Protein AF-A0A965GLZ1-F1 (afdb_monomer_lite)

Sequence (121 aa):
MAEALVGALSKQRQALAASDWTALSEAVPQLQEAVYSISGFPGGIEGLREELSSLSAGERNQLEQWFAAAAVDRKTASELIKINLQRFNALKSFHAVSASDDTYGLDSLAPRPGLKVSTHV

Foldseek 3Di:
DLVLLLVLLQQCLVCLVVVPVPSNVVSVVSNVVVVVCLCPPVVGPVNVVVVLVPDDPVVVVVSVVSVVSSVVSNVSSVVSVVVVVVVVVVVVVVVVVVVVVVPPPDDPDDDDPDDDDDDDD

Radius of gyration: 29.61 Å; chains: 1; bounding box: 92×21×69 Å

pLDDT: mean 74.18, std 13.05, range [41.12, 89.75]

Structure (mmCIF, N/CA/C/O backbone):
data_AF-A0A965GLZ1-F1
#
_entry.id   AF-A0A965GLZ1-F1
#
loop_
_atom_site.group_PDB
_atom_site.id
_atom_site.type_symbol
_atom_site.label_atom_id
_atom_site.label_alt_id
_atom_site.label_comp_id
_atom_site.label_asym_id
_atom_site.label_entity_id
_atom_site.label_seq_id
_atom_site.pdbx_PDB_ins_code
_atom_site.Cartn_x
_atom_site.Cartn_y
_atom_site.Cartn_z
_atom_site.occupancy
_atom_site.B_iso_or_equiv
_atom_site.auth_seq_id
_atom_site.auth_comp_id
_atom_site.auth_asym_id
_atom_site.auth_atom_id
_atom_site.pdbx_PDB_model_num
ATOM 1 N N . MET A 1 1 ? -11.201 7.592 6.952 1.00 68.44 1 MET A N 1
ATOM 2 C CA . MET A 1 1 ? -9.725 7.460 6.836 1.00 68.44 1 MET A CA 1
ATOM 3 C C . MET A 1 1 ? -9.293 6.091 6.318 1.00 68.44 1 MET A C 1
ATOM 5 O O . MET A 1 1 ? -8.645 6.047 5.281 1.00 68.44 1 MET A O 1
ATOM 9 N N . ALA A 1 2 ? -9.656 4.981 6.978 1.00 73.50 2 ALA A N 1
ATOM 10 C CA . ALA A 1 2 ? -9.257 3.632 6.547 1.00 73.50 2 ALA A CA 1
ATOM 11 C C . ALA A 1 2 ? -9.697 3.297 5.107 1.00 73.50 2 ALA A C 1
ATOM 13 O O . ALA A 1 2 ? -8.898 2.806 4.316 1.00 73.50 2 ALA A O 1
ATOM 14 N N . GLU A 1 3 ? -10.926 3.657 4.738 1.00 80.19 3 GLU A N 1
ATOM 15 C CA . GLU A 1 3 ? -11.454 3.477 3.380 1.00 80.19 3 GLU A CA 1
ATOM 16 C C . GLU A 1 3 ? -10.622 4.200 2.304 1.00 80.19 3 GLU A C 1
ATOM 18 O O . GLU A 1 3 ? -10.301 3.616 1.271 1.00 80.19 3 GLU A O 1
ATOM 23 N N . ALA A 1 4 ? -10.200 5.443 2.565 1.00 78.06 4 ALA A N 1
ATOM 24 C CA . ALA A 1 4 ? -9.385 6.222 1.632 1.00 78.06 4 ALA A CA 1
ATOM 25 C C . ALA A 1 4 ? -8.009 5.576 1.393 1.00 78.06 4 ALA A C 1
ATOM 27 O O . ALA A 1 4 ? -7.542 5.517 0.256 1.00 78.06 4 ALA A O 1
ATOM 28 N N . LEU A 1 5 ? -7.390 5.027 2.447 1.00 78.56 5 LEU A N 1
ATOM 29 C CA . LEU A 1 5 ? -6.127 4.295 2.339 1.00 78.56 5 LEU A CA 1
ATOM 30 C C . LEU A 1 5 ? -6.283 3.017 1.502 1.00 78.56 5 LEU A C 1
ATOM 32 O O . LEU A 1 5 ? -5.465 2.762 0.619 1.00 78.56 5 LEU A O 1
ATOM 36 N N . VAL A 1 6 ? -7.332 2.228 1.759 1.00 83.25 6 VAL A N 1
ATOM 37 C CA . VAL A 1 6 ? -7.632 1.010 0.984 1.00 83.25 6 VAL A CA 1
ATOM 38 C C . VAL A 1 6 ? -7.856 1.350 -0.484 1.00 83.25 6 VAL A C 1
ATOM 40 O O . VAL A 1 6 ? -7.260 0.726 -1.360 1.00 83.25 6 VAL A O 1
ATOM 43 N N . GLY A 1 7 ? -8.667 2.373 -0.763 1.00 80.75 7 GLY A N 1
ATOM 44 C CA . GLY A 1 7 ? -8.937 2.822 -2.125 1.00 80.75 7 GLY A CA 1
ATOM 45 C C . GLY A 1 7 ? -7.665 3.246 -2.860 1.00 80.75 7 GLY A C 1
ATOM 46 O O . GLY A 1 7 ? -7.445 2.834 -4.000 1.00 80.75 7 GLY A O 1
ATOM 47 N N . ALA A 1 8 ? -6.794 4.015 -2.204 1.00 81.75 8 ALA A N 1
ATOM 48 C CA . ALA A 1 8 ? -5.543 4.475 -2.799 1.00 81.75 8 ALA A CA 1
ATOM 49 C C . ALA A 1 8 ? -4.546 3.322 -3.049 1.00 81.75 8 ALA A C 1
ATOM 51 O O . ALA A 1 8 ? -3.938 3.259 -4.119 1.00 81.75 8 ALA A O 1
ATOM 52 N N . LEU A 1 9 ? -4.434 2.360 -2.124 1.00 83.06 9 LEU A N 1
ATOM 53 C CA . LEU A 1 9 ? -3.623 1.147 -2.310 1.00 83.06 9 LEU A CA 1
ATOM 54 C C . LEU A 1 9 ? -4.138 0.273 -3.457 1.00 83.06 9 LEU A C 1
ATOM 56 O O . LEU A 1 9 ? -3.346 -0.213 -4.269 1.00 83.06 9 LEU A O 1
ATOM 60 N N . SER A 1 10 ? -5.457 0.122 -3.569 1.00 85.38 10 SER A N 1
ATOM 61 C CA . SER A 1 10 ? -6.060 -0.641 -4.657 1.00 85.38 10 SER A CA 1
ATOM 62 C C . SER A 1 10 ? -5.787 0.005 -6.015 1.00 85.38 1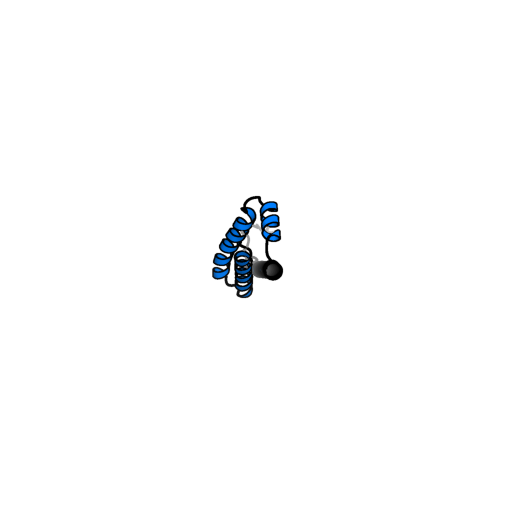0 SER A C 1
ATOM 64 O O . SER A 1 10 ? -5.369 -0.684 -6.949 1.00 85.38 10 SER A O 1
ATOM 66 N N . LYS A 1 11 ? -5.935 1.335 -6.122 1.00 84.00 11 LYS A N 1
ATOM 67 C CA . LYS A 1 11 ? -5.591 2.093 -7.338 1.00 84.00 11 LYS A CA 1
ATOM 68 C C . LYS A 1 11 ? -4.115 1.954 -7.695 1.00 84.00 11 LYS A C 1
ATOM 70 O O . LYS A 1 11 ? -3.797 1.692 -8.851 1.00 84.00 11 LYS A O 1
ATOM 75 N N . GLN A 1 12 ? -3.219 2.053 -6.712 1.00 84.94 12 GLN A N 1
ATOM 76 C CA . GLN A 1 12 ? -1.785 1.870 -6.934 1.00 84.94 12 GLN A CA 1
ATOM 77 C C . GLN A 1 12 ? -1.478 0.473 -7.489 1.00 84.94 12 GLN A C 1
ATOM 79 O O . GLN A 1 12 ? -0.755 0.347 -8.478 1.00 84.94 12 GLN A O 1
ATOM 84 N N . ARG A 1 13 ? -2.039 -0.584 -6.886 1.00 86.94 13 ARG A N 1
ATOM 85 C CA . ARG A 1 13 ? -1.865 -1.961 -7.370 1.00 86.94 13 ARG A CA 1
ATOM 86 C C . ARG A 1 13 ? -2.375 -2.111 -8.802 1.00 86.94 13 ARG A C 1
ATOM 88 O O . ARG A 1 13 ? -1.692 -2.723 -9.617 1.00 86.94 13 ARG A O 1
ATOM 95 N N . GLN A 1 14 ? -3.559 -1.579 -9.104 1.00 86.00 14 GLN A N 1
ATOM 96 C CA . GLN A 1 14 ? -4.155 -1.659 -10.439 1.00 86.00 14 GLN A CA 1
ATOM 97 C C . GLN A 1 14 ? -3.302 -0.933 -11.483 1.00 86.00 14 GLN A C 1
ATOM 99 O O . GLN A 1 14 ? -3.005 -1.517 -12.521 1.00 86.00 14 GLN A O 1
ATOM 104 N N . ALA A 1 15 ? -2.828 0.276 -11.176 1.00 80.62 15 ALA A N 1
ATOM 105 C CA . ALA A 1 15 ? -1.937 1.036 -12.048 1.00 80.62 15 ALA A CA 1
ATOM 106 C C . ALA A 1 15 ? -0.617 0.290 -12.312 1.00 80.62 15 ALA A C 1
ATOM 108 O O . ALA A 1 15 ? -0.190 0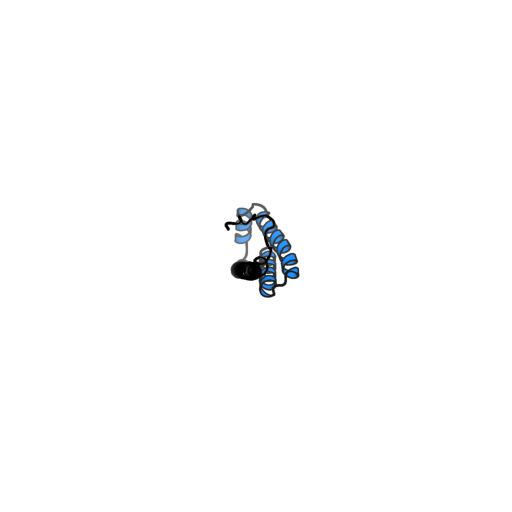.158 -13.457 1.00 80.62 15 ALA A O 1
ATOM 109 N N . LEU A 1 16 ? -0.007 -0.287 -11.269 1.00 82.50 16 LEU A N 1
ATOM 110 C CA . LEU A 1 16 ? 1.205 -1.102 -11.404 1.00 82.50 16 LEU A CA 1
ATOM 111 C C . LEU A 1 16 ? 0.972 -2.374 -12.227 1.00 82.50 16 LEU A C 1
ATOM 113 O O . LEU A 1 16 ? 1.828 -2.746 -13.026 1.00 82.50 16 LEU A O 1
ATOM 117 N N . ALA A 1 17 ? -0.171 -3.041 -12.046 1.00 82.69 17 ALA A N 1
ATOM 118 C CA . ALA A 1 17 ? -0.527 -4.236 -12.806 1.00 82.69 17 ALA A CA 1
ATOM 119 C C . ALA A 1 17 ? -0.788 -3.916 -14.288 1.00 82.69 17 ALA A C 1
ATOM 121 O O . ALA A 1 17 ? -0.386 -4.684 -15.159 1.00 82.69 17 ALA A O 1
ATOM 122 N N . ALA A 1 18 ? -1.412 -2.770 -14.570 1.00 86.31 18 ALA A N 1
ATOM 123 C CA . ALA A 1 18 ? -1.684 -2.286 -15.921 1.00 86.31 18 ALA A CA 1
ATOM 124 C C . ALA A 1 18 ? -0.468 -1.623 -16.594 1.00 86.31 18 ALA A C 1
ATOM 126 O O . ALA A 1 18 ? -0.525 -1.316 -17.781 1.00 86.31 18 ALA A O 1
ATOM 127 N N . SER A 1 19 ? 0.633 -1.408 -15.862 1.00 82.00 19 SER A N 1
ATOM 128 C CA . SER A 1 19 ? 1.758 -0.567 -16.306 1.00 82.00 19 SER A CA 1
ATOM 129 C C . SER A 1 19 ? 1.323 0.852 -16.713 1.00 82.00 19 SER A C 1
ATOM 131 O O . SER A 1 19 ? 1.930 1.469 -17.587 1.00 82.00 19 SER A O 1
ATOM 133 N N . ASP A 1 20 ? 0.271 1.366 -16.073 1.00 84.69 20 ASP A N 1
ATOM 134 C CA . ASP A 1 20 ? -0.283 2.696 -16.316 1.00 84.69 20 ASP A CA 1
ATOM 135 C C . ASP A 1 20 ? 0.393 3.720 -15.395 1.00 84.69 20 ASP A C 1
ATOM 137 O O . ASP A 1 20 ? 0.056 3.879 -14.218 1.00 84.69 20 ASP A O 1
ATOM 141 N N . TRP A 1 21 ? 1.390 4.410 -15.945 1.00 79.56 21 TRP A N 1
ATOM 142 C CA . TRP A 1 21 ? 2.174 5.409 -15.220 1.00 79.56 21 TRP A CA 1
ATOM 143 C C . TRP A 1 21 ? 1.381 6.678 -14.890 1.00 79.56 21 TRP A C 1
ATOM 145 O O . TRP A 1 21 ? 1.674 7.324 -13.883 1.00 79.56 21 TRP A O 1
ATOM 155 N N . THR A 1 22 ? 0.364 7.011 -15.687 1.00 79.81 22 THR A N 1
ATOM 156 C CA . THR A 1 22 ? -0.508 8.167 -15.446 1.00 79.81 22 THR A CA 1
ATOM 157 C C . THR A 1 22 ? -1.388 7.899 -14.232 1.00 79.81 22 THR A C 1
ATOM 159 O O . THR A 1 22 ? -1.360 8.664 -13.269 1.00 79.81 22 THR A O 1
ATOM 162 N N . ALA A 1 23 ? -2.068 6.749 -14.212 1.00 77.25 23 ALA A N 1
ATOM 163 C CA . ALA A 1 23 ? -2.878 6.333 -13.070 1.00 77.25 23 ALA A CA 1
ATOM 164 C C . ALA A 1 23 ? -2.035 6.155 -11.794 1.00 77.25 23 ALA A C 1
ATOM 166 O O . ALA A 1 23 ? -2.488 6.463 -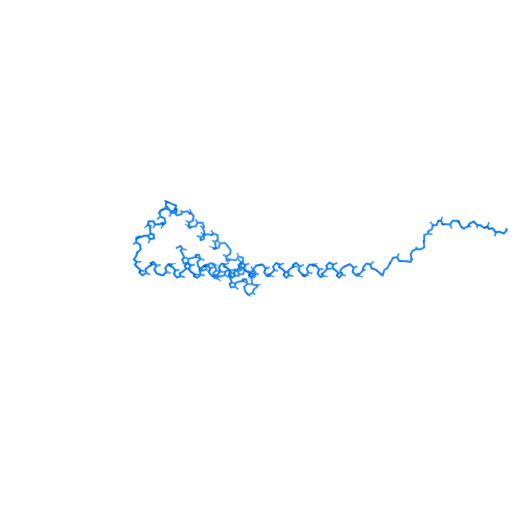10.689 1.00 77.25 23 ALA A O 1
ATOM 167 N N . LEU A 1 24 ? -0.780 5.704 -11.925 1.00 76.00 24 LEU A N 1
ATOM 168 C CA . LEU A 1 24 ? 0.140 5.612 -10.790 1.00 76.00 24 LEU A CA 1
ATOM 169 C C . LEU A 1 24 ? 0.486 6.997 -10.225 1.00 76.00 24 LEU A C 1
ATOM 171 O O . LEU A 1 24 ? 0.501 7.170 -9.005 1.00 76.00 24 LEU A O 1
ATOM 175 N N . SER A 1 25 ? 0.732 7.981 -11.096 1.00 77.25 25 SER A N 1
ATOM 176 C CA . SER A 1 25 ? 1.025 9.363 -10.698 1.00 77.25 25 SER A CA 1
ATOM 177 C C . SER A 1 25 ? -0.132 10.020 -9.941 1.00 77.25 25 SER A C 1
ATOM 179 O O . SER A 1 25 ? 0.108 10.889 -9.106 1.00 77.25 25 SER A O 1
ATOM 181 N N . GLU A 1 26 ? -1.372 9.611 -10.201 1.00 81.00 26 GLU A N 1
ATOM 182 C CA . GLU A 1 26 ? -2.559 10.092 -9.484 1.00 81.00 26 GLU A CA 1
ATOM 183 C C . GLU A 1 26 ? -2.799 9.350 -8.160 1.00 81.00 26 GLU A C 1
ATOM 185 O O . GLU A 1 26 ? -3.268 9.939 -7.183 1.00 81.00 26 GLU A O 1
ATOM 190 N N . ALA A 1 27 ? -2.462 8.059 -8.098 1.00 75.31 27 ALA A N 1
ATOM 191 C CA . ALA A 1 27 ? -2.662 7.234 -6.907 1.00 75.31 27 ALA A CA 1
ATOM 192 C C . ALA A 1 27 ? -1.671 7.561 -5.775 1.00 75.31 27 ALA A C 1
ATOM 194 O O . ALA A 1 27 ? -2.027 7.470 -4.599 1.00 75.31 27 ALA A O 1
ATOM 195 N N . VAL A 1 28 ? -0.434 7.950 -6.106 1.00 77.00 28 VAL A N 1
ATOM 196 C CA . VAL A 1 28 ? 0.621 8.228 -5.113 1.00 77.00 28 VAL A CA 1
ATOM 197 C C . VAL A 1 28 ? 0.278 9.409 -4.184 1.00 77.00 28 VAL A C 1
ATOM 199 O O . VAL A 1 28 ? 0.364 9.221 -2.969 1.00 77.00 28 VAL A O 1
ATOM 202 N N . PRO A 1 29 ? -0.168 10.583 -4.677 1.00 79.69 29 PRO A N 1
ATOM 203 C CA . PRO A 1 29 ? -0.596 11.687 -3.815 1.00 79.69 29 PRO A CA 1
ATOM 204 C C . PRO A 1 29 ? -1.757 11.315 -2.884 1.00 79.69 29 PRO A C 1
ATOM 206 O O . PRO A 1 29 ? -1.724 11.655 -1.705 1.00 79.69 29 PRO A O 1
ATOM 209 N N . GLN A 1 30 ? -2.741 10.554 -3.383 1.00 80.88 30 GLN A N 1
ATOM 210 C CA . GLN A 1 30 ? -3.889 10.082 -2.590 1.00 80.88 30 GLN A CA 1
ATOM 211 C C . GLN A 1 30 ? -3.444 9.164 -1.444 1.00 80.88 30 GLN A C 1
ATOM 213 O O . GLN A 1 30 ? -3.947 9.246 -0.325 1.00 80.88 30 GLN A O 1
ATOM 218 N N . LEU A 1 31 ? -2.457 8.307 -1.711 1.00 74.75 31 LEU A N 1
ATOM 219 C CA . LEU A 1 31 ? -1.810 7.470 -0.703 1.00 74.75 31 LEU A CA 1
ATOM 220 C C . LEU A 1 31 ? -1.100 8.308 0.361 1.00 74.75 31 LEU A C 1
ATOM 222 O O . LEU A 1 31 ? -1.208 8.023 1.552 1.00 74.75 31 LEU A O 1
ATOM 226 N N . GLN A 1 32 ? -0.383 9.342 -0.071 1.00 78.56 32 GLN A N 1
ATOM 227 C CA . GLN A 1 32 ? 0.365 10.222 0.815 1.00 78.56 32 GLN A CA 1
ATOM 228 C C . GLN A 1 32 ? -0.577 10.995 1.745 1.00 78.56 32 GLN A C 1
ATOM 230 O O . GLN A 1 32 ? -0.369 11.002 2.956 1.00 78.56 32 GLN A O 1
ATOM 235 N N . GLU A 1 33 ? -1.655 11.559 1.204 1.00 82.25 33 GLU A N 1
ATOM 236 C CA . GLU A 1 33 ? -2.705 12.240 1.966 1.00 82.25 33 GLU A CA 1
ATOM 237 C C . GLU A 1 33 ? -3.391 11.303 2.971 1.00 82.25 33 GLU A C 1
ATOM 239 O O . GLU A 1 33 ? -3.544 11.654 4.143 1.00 82.25 33 GLU A O 1
ATOM 244 N N . ALA A 1 34 ? -3.734 10.078 2.559 1.00 76.31 34 ALA A N 1
ATOM 245 C CA . ALA A 1 34 ? -4.346 9.092 3.447 1.00 76.31 34 ALA A CA 1
ATOM 246 C C . ALA A 1 34 ? -3.421 8.705 4.617 1.00 76.31 34 ALA A C 1
ATOM 248 O O . ALA A 1 34 ? -3.873 8.598 5.758 1.00 76.31 34 ALA A O 1
ATOM 249 N N . VAL A 1 35 ? -2.118 8.538 4.360 1.00 79.19 35 VAL A N 1
ATOM 250 C CA . VAL A 1 35 ? -1.118 8.281 5.410 1.00 79.19 35 VAL A CA 1
ATOM 251 C C . VAL A 1 35 ? -0.967 9.491 6.329 1.00 79.19 35 VAL A C 1
ATOM 253 O O . VAL A 1 35 ? -0.939 9.322 7.550 1.00 79.19 35 VAL A O 1
ATOM 256 N N . TYR A 1 36 ? -0.925 10.705 5.774 1.00 78.12 36 TYR A N 1
ATOM 257 C CA . TYR A 1 36 ? -0.853 11.926 6.573 1.00 78.12 36 TYR A CA 1
ATOM 258 C C . TYR A 1 36 ? -2.061 12.077 7.491 1.00 78.12 36 TYR A C 1
ATOM 260 O O . TYR A 1 36 ? -1.884 12.362 8.672 1.00 78.12 36 TYR A O 1
ATOM 268 N N . SER A 1 37 ? -3.264 11.801 6.989 1.00 78.88 37 SER A N 1
ATOM 269 C CA . SER A 1 37 ? -4.498 11.839 7.771 1.00 78.88 37 SER A CA 1
ATOM 270 C C . SER A 1 37 ? -4.472 10.869 8.958 1.00 78.88 37 SER A C 1
ATOM 272 O O . SER A 1 37 ? -4.911 11.235 10.044 1.00 78.88 37 SER A O 1
ATOM 274 N N . ILE A 1 38 ? -3.899 9.673 8.785 1.00 76.19 38 ILE A N 1
ATOM 275 C CA . ILE A 1 38 ? -3.722 8.704 9.878 1.00 76.19 38 ILE A CA 1
ATOM 276 C C . ILE A 1 38 ? -2.650 9.180 10.867 1.00 76.19 38 ILE A C 1
ATOM 278 O O . ILE A 1 38 ? -2.823 9.057 12.075 1.00 76.19 38 ILE A O 1
ATOM 282 N N . SER A 1 39 ? -1.540 9.737 10.376 1.00 76.06 39 SER A N 1
ATOM 283 C CA . SER A 1 39 ? -0.456 10.230 11.237 1.00 76.06 39 SER A CA 1
ATOM 284 C C . SER A 1 39 ? -0.823 11.496 12.020 1.00 76.06 39 SER A C 1
ATOM 286 O O . SER A 1 39 ? -0.318 11.707 13.119 1.00 76.06 39 SER A O 1
ATOM 288 N N . GLY A 1 40 ? -1.711 12.322 11.462 1.00 77.12 40 GLY A N 1
ATOM 289 C CA . GLY A 1 40 ? -2.212 13.562 12.049 1.00 77.12 40 GLY A CA 1
ATOM 290 C C . GLY A 1 40 ? -3.464 13.372 12.901 1.00 77.12 40 GLY A C 1
ATOM 291 O O . GLY A 1 40 ? -4.137 14.354 13.206 1.00 77.12 40 GLY A O 1
ATOM 292 N N . PHE A 1 41 ? -3.802 12.128 13.252 1.00 79.69 41 PHE A N 1
ATOM 293 C CA . PHE A 1 41 ? -4.976 11.839 14.061 1.00 79.69 41 PHE A CA 1
ATOM 294 C C . PHE A 1 41 ? -4.883 12.533 15.436 1.00 79.69 41 PHE A C 1
ATOM 296 O O . PHE A 1 41 ? -3.823 12.472 16.072 1.00 79.69 41 PHE A O 1
ATOM 303 N N . PRO A 1 42 ? -5.952 13.197 15.920 1.00 75.88 42 PRO A N 1
ATOM 304 C CA . PRO A 1 42 ? -5.957 13.834 17.236 1.00 75.88 42 PRO A CA 1
ATOM 305 C C . PRO A 1 42 ? -5.613 12.833 18.347 1.00 75.88 42 PRO A C 1
ATOM 307 O O . PRO A 1 42 ? -6.200 11.762 18.426 1.00 75.88 42 PRO A O 1
ATOM 310 N N . GLY A 1 43 ? -4.637 13.155 19.201 1.00 77.62 43 GLY A N 1
ATOM 311 C CA . GLY A 1 43 ? -4.145 12.215 20.222 1.00 77.62 43 GLY A CA 1
ATOM 312 C C . GLY A 1 43 ? -3.213 11.116 19.683 1.00 77.62 43 GLY A C 1
ATOM 313 O O . GLY A 1 43 ? -2.831 10.209 20.422 1.00 77.62 43 GLY A O 1
ATOM 314 N N . GLY A 1 44 ? -2.812 11.195 18.410 1.00 78.81 44 GLY A N 1
ATOM 315 C CA . GLY A 1 44 ? -1.884 10.267 17.772 1.00 78.81 44 GLY A CA 1
ATOM 316 C C . GLY A 1 44 ? -2.424 8.839 17.709 1.00 78.81 44 GLY A C 1
ATOM 317 O O . GLY A 1 44 ? -3.616 8.606 17.525 1.00 78.81 44 GLY A O 1
ATOM 318 N N . ILE A 1 45 ? -1.529 7.864 17.876 1.00 75.12 45 ILE A N 1
ATOM 319 C CA . ILE A 1 45 ? -1.881 6.434 17.868 1.00 75.12 45 ILE A CA 1
ATOM 320 C C . ILE A 1 45 ? -2.856 6.092 19.002 1.00 75.12 45 ILE A C 1
ATOM 322 O O . ILE A 1 45 ? -3.694 5.209 18.831 1.00 75.12 45 ILE A O 1
ATOM 326 N N . GLU A 1 46 ? -2.764 6.785 20.137 1.00 76.75 46 GLU A N 1
ATOM 327 C CA . GLU A 1 46 ? -3.587 6.471 21.302 1.00 76.75 46 GLU A CA 1
ATOM 328 C C . GLU A 1 46 ? -5.010 7.007 21.155 1.00 76.75 46 GLU A C 1
ATOM 330 O O . GLU A 1 46 ? -5.957 6.262 21.382 1.00 76.75 46 GLU A O 1
ATOM 335 N N . GLY A 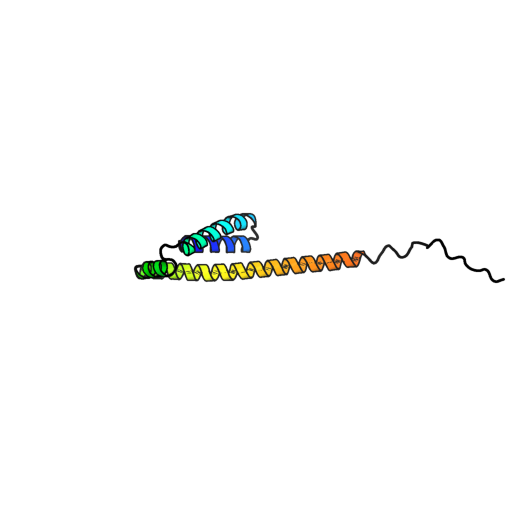1 47 ? -5.173 8.224 20.626 1.00 79.81 47 GLY A N 1
ATOM 336 C CA . GLY A 1 47 ? -6.493 8.722 20.224 1.00 79.81 47 GLY A CA 1
ATOM 337 C C . GLY A 1 47 ? -7.129 7.854 19.135 1.00 79.81 47 GLY A C 1
ATOM 338 O O . GLY A 1 47 ? -8.312 7.531 19.204 1.00 79.81 47 GLY A O 1
ATOM 339 N N . LEU A 1 48 ? -6.328 7.375 18.174 1.00 77.31 48 LEU A N 1
ATOM 340 C CA . LEU A 1 48 ? -6.804 6.438 17.154 1.00 77.31 48 LEU A CA 1
ATOM 341 C C . LEU A 1 48 ? -7.273 5.118 17.787 1.00 77.31 48 LEU A C 1
ATOM 343 O O . LEU A 1 48 ? -8.313 4.583 17.409 1.00 77.31 48 LEU A O 1
ATOM 347 N N . ARG A 1 49 ? -6.521 4.588 18.759 1.00 79.88 49 ARG A N 1
ATOM 348 C CA . ARG A 1 49 ? -6.866 3.365 19.498 1.00 79.88 49 ARG A CA 1
ATOM 349 C C . ARG A 1 49 ? -8.153 3.539 20.300 1.00 79.88 49 ARG A C 1
ATOM 351 O O . ARG A 1 49 ? -8.984 2.631 20.286 1.00 79.88 49 ARG A O 1
ATOM 358 N N . GLU A 1 50 ? -8.324 4.668 20.977 1.00 82.50 50 GLU A N 1
ATOM 359 C CA . GLU A 1 50 ? -9.543 4.975 21.725 1.00 82.50 50 GLU A CA 1
ATOM 360 C C . GLU A 1 50 ? -10.755 5.061 20.796 1.00 82.50 50 GLU A C 1
ATOM 362 O O . GLU A 1 50 ? -11.769 4.406 21.050 1.00 82.50 50 GLU A O 1
ATOM 367 N N . GLU A 1 51 ? -10.637 5.758 19.666 1.00 82.75 51 GLU A N 1
ATOM 368 C CA . GLU A 1 51 ? -11.733 5.863 18.702 1.00 82.75 51 GLU A CA 1
ATOM 369 C C . GLU A 1 51 ? -12.092 4.495 18.104 1.00 82.75 51 GLU A C 1
ATOM 371 O O . GLU A 1 51 ? -13.263 4.113 18.078 1.00 82.75 51 GLU A O 1
ATOM 376 N N . LEU A 1 52 ? -11.092 3.679 17.759 1.00 79.69 52 LEU A N 1
ATOM 377 C CA . LEU A 1 52 ? -11.282 2.288 17.330 1.00 79.69 52 LEU A CA 1
ATOM 378 C C . LEU A 1 52 ? -11.973 1.428 18.397 1.00 79.69 52 LEU A C 1
ATOM 380 O O . LEU A 1 52 ? -12.798 0.569 18.076 1.00 79.69 52 LEU A O 1
ATOM 384 N N . SER A 1 53 ? -11.651 1.653 19.672 1.00 82.12 53 SER A N 1
ATOM 385 C CA . SER A 1 53 ? -12.248 0.919 20.789 1.00 82.12 53 SER A CA 1
ATOM 386 C C . SER A 1 53 ? -13.721 1.276 21.009 1.00 82.12 53 SER A C 1
ATOM 388 O O . SER A 1 53 ? -14.483 0.423 21.475 1.00 82.12 53 SER A O 1
ATOM 390 N N . SER A 1 54 ? -14.132 2.484 20.606 1.00 85.50 54 SER A N 1
ATOM 391 C CA . SER A 1 54 ? -15.509 2.980 20.707 1.00 85.50 54 SER A CA 1
ATOM 392 C C . SER A 1 54 ? -16.447 2.447 19.613 1.00 85.50 54 SER A C 1
ATOM 394 O O . SER A 1 54 ? -17.664 2.477 19.783 1.00 85.50 54 SER A O 1
ATOM 396 N N . LEU A 1 55 ? -15.895 1.897 18.525 1.00 86.75 55 LEU A N 1
ATOM 397 C CA . LEU A 1 55 ? -16.667 1.352 17.405 1.00 86.75 55 LEU A CA 1
ATOM 398 C C . LEU A 1 55 ? -17.509 0.141 17.815 1.00 86.75 55 LEU A C 1
ATOM 400 O O . LEU A 1 55 ? -17.093 -0.677 18.644 1.00 86.75 55 LEU A O 1
ATOM 404 N N . SER A 1 56 ? -18.662 -0.033 17.174 1.00 89.75 56 SER A N 1
ATOM 405 C CA . SER A 1 56 ? -19.470 -1.246 17.303 1.00 89.75 56 SER A CA 1
ATOM 406 C C . SER A 1 56 ? -18.765 -2.468 16.696 1.00 89.75 56 SER A C 1
ATOM 408 O O . SER A 1 56 ? -17.840 -2.353 15.890 1.00 89.75 56 SER A O 1
ATOM 410 N N . ALA A 1 57 ? -19.216 -3.676 17.048 1.00 84.88 57 ALA A N 1
ATOM 411 C CA . ALA A 1 57 ? -18.640 -4.912 16.507 1.00 84.88 57 ALA A CA 1
ATOM 412 C C . ALA A 1 57 ? -18.724 -4.992 14.968 1.00 84.88 57 ALA A C 1
ATOM 414 O O . ALA A 1 57 ? -17.809 -5.506 14.328 1.00 84.88 57 ALA A O 1
ATOM 415 N N . GLY A 1 58 ? -19.793 -4.456 14.366 1.00 84.88 58 GLY A N 1
ATOM 416 C CA . GLY A 1 58 ? -19.946 -4.405 12.909 1.00 84.88 58 GLY A CA 1
ATOM 417 C C . GLY A 1 58 ? -18.933 -3.471 12.247 1.00 84.88 58 GLY A C 1
ATOM 418 O O . GLY A 1 58 ? -18.296 -3.846 11.265 1.00 84.88 58 GLY A O 1
ATOM 419 N N . GLU A 1 59 ? -18.725 -2.288 12.823 1.00 83.44 59 GLU A N 1
ATOM 420 C CA . GLU A 1 59 ? -17.760 -1.305 12.321 1.00 83.44 59 GLU A CA 1
ATOM 421 C C . GLU A 1 59 ? -16.318 -1.795 12.471 1.00 83.44 59 GLU A C 1
ATOM 423 O O . GLU A 1 59 ? -15.527 -1.644 11.542 1.00 83.44 59 GLU A O 1
ATOM 428 N N . ARG A 1 60 ? -15.979 -2.457 13.586 1.00 83.31 60 ARG A N 1
ATOM 429 C CA . ARG A 1 60 ? -14.657 -3.086 13.755 1.00 83.31 60 ARG A CA 1
ATOM 430 C C . ARG A 1 60 ? -14.412 -4.176 12.720 1.00 83.31 60 ARG A C 1
ATOM 432 O O . ARG A 1 60 ? -13.369 -4.156 12.078 1.00 83.31 60 ARG A O 1
ATOM 439 N N . ASN A 1 61 ? -15.383 -5.064 12.495 1.00 85.44 61 ASN A N 1
ATOM 440 C CA . ASN A 1 61 ? -15.272 -6.107 11.471 1.00 85.44 61 ASN A CA 1
ATOM 441 C C . ASN A 1 61 ? -15.057 -5.518 10.071 1.00 85.44 61 ASN A C 1
ATOM 443 O O . ASN A 1 61 ? -14.226 -6.014 9.310 1.00 85.44 61 ASN A O 1
ATOM 447 N N . GLN A 1 62 ? -15.788 -4.458 9.718 1.00 83.56 62 GLN A N 1
ATOM 448 C CA . GLN A 1 62 ? -15.617 -3.789 8.428 1.00 83.56 62 GLN A CA 1
ATOM 449 C C . GLN A 1 62 ? -14.212 -3.191 8.286 1.00 83.56 62 GLN A C 1
ATOM 451 O O . GLN A 1 62 ? -13.574 -3.293 7.237 1.00 83.56 62 GLN A O 1
ATOM 456 N N . LEU A 1 63 ? -13.718 -2.588 9.360 1.00 83.44 63 LEU A N 1
ATOM 457 C CA . LEU A 1 63 ? -12.421 -1.937 9.393 1.00 83.44 63 LEU A CA 1
ATOM 458 C C . LEU A 1 63 ? -11.259 -2.946 9.359 1.00 83.44 63 LEU A C 1
ATOM 460 O O . LEU A 1 63 ? -10.261 -2.719 8.678 1.00 83.44 63 LEU A O 1
ATOM 464 N N . GLU A 1 64 ? -11.410 -4.096 10.015 1.00 83.31 64 GLU A N 1
ATOM 465 C CA . GLU A 1 64 ? -10.483 -5.227 9.915 1.00 83.31 64 GLU A CA 1
ATOM 466 C C . GLU A 1 64 ? -10.422 -5.787 8.490 1.00 83.31 64 GLU A C 1
ATOM 468 O O . GLU A 1 64 ? -9.329 -6.019 7.969 1.00 83.31 64 GLU A O 1
ATOM 473 N N . GLN A 1 65 ? -11.569 -5.941 7.819 1.00 84.25 65 GLN A N 1
ATOM 474 C CA . GLN A 1 65 ? -11.612 -6.369 6.416 1.00 84.25 65 GLN A CA 1
ATOM 475 C C . GLN A 1 65 ? -10.889 -5.379 5.500 1.00 84.25 65 GLN A C 1
ATOM 477 O O . GLN A 1 65 ? -10.111 -5.778 4.632 1.00 84.25 65 GLN A O 1
ATOM 482 N N . TRP A 1 66 ? -11.102 -4.082 5.719 1.00 84.31 66 TRP A N 1
ATOM 483 C CA . TRP A 1 66 ? -10.393 -3.023 5.012 1.00 84.31 66 TRP A CA 1
ATOM 484 C C . TRP A 1 66 ? -8.881 -3.094 5.234 1.00 84.31 66 TRP A C 1
ATOM 486 O O . TRP A 1 66 ? -8.122 -3.084 4.265 1.00 84.31 66 TRP A O 1
ATOM 496 N N . PHE A 1 67 ? -8.417 -3.247 6.474 1.00 83.44 67 PHE A N 1
ATOM 497 C CA . PHE A 1 67 ? -6.985 -3.377 6.742 1.00 83.44 67 PHE A CA 1
ATOM 498 C C . PHE A 1 67 ? -6.372 -4.649 6.156 1.00 83.44 67 PHE A C 1
ATOM 500 O O . PHE A 1 67 ? -5.258 -4.596 5.629 1.00 83.44 67 PHE A O 1
ATOM 507 N N . ALA A 1 68 ? -7.091 -5.771 6.190 1.00 81.88 68 ALA A N 1
ATOM 508 C CA . ALA A 1 68 ? -6.652 -7.004 5.549 1.00 81.88 68 ALA A CA 1
ATOM 509 C C . ALA A 1 68 ? -6.486 -6.814 4.031 1.00 81.88 68 ALA A C 1
ATOM 511 O O . ALA A 1 68 ? -5.449 -7.185 3.476 1.00 81.88 68 ALA A O 1
ATOM 512 N N . ALA A 1 69 ? -7.453 -6.168 3.371 1.00 79.94 69 ALA A N 1
ATOM 513 C CA . ALA A 1 69 ? -7.375 -5.850 1.946 1.00 79.94 69 ALA A CA 1
ATOM 514 C C . ALA A 1 69 ? -6.196 -4.912 1.626 1.00 79.94 69 ALA A C 1
ATOM 516 O O . ALA A 1 69 ? -5.395 -5.207 0.739 1.00 79.94 69 ALA A O 1
ATOM 517 N N . ALA A 1 70 ? -6.020 -3.837 2.402 1.00 78.12 70 ALA A N 1
ATOM 518 C CA . ALA A 1 70 ? -4.886 -2.920 2.263 1.00 78.12 70 ALA A CA 1
ATOM 519 C C . ALA A 1 70 ? -3.529 -3.628 2.416 1.00 78.12 70 ALA A C 1
ATOM 521 O O . ALA A 1 70 ? -2.588 -3.341 1.672 1.00 78.12 70 ALA A O 1
ATOM 522 N N . ALA A 1 71 ? -3.405 -4.557 3.368 1.00 77.75 71 ALA A N 1
ATOM 523 C CA . ALA A 1 71 ? -2.170 -5.306 3.582 1.00 77.75 71 ALA A CA 1
ATOM 524 C C . ALA A 1 71 ? -1.808 -6.171 2.365 1.00 77.75 71 ALA A C 1
ATOM 526 O O . ALA A 1 71 ? -0.643 -6.200 1.951 1.00 77.75 71 ALA A O 1
ATOM 527 N N . VAL A 1 72 ? -2.804 -6.833 1.768 1.00 87.31 72 VAL A N 1
ATOM 528 C CA . VAL A 1 72 ? -2.637 -7.613 0.535 1.00 87.31 72 VAL A CA 1
ATOM 529 C C . VAL A 1 72 ? -2.242 -6.701 -0.626 1.00 87.31 72 VAL A C 1
ATOM 531 O O . VAL A 1 72 ? -1.215 -6.947 -1.260 1.00 87.31 72 VAL A O 1
ATOM 534 N N . ASP A 1 73 ? -2.984 -5.614 -0.854 1.00 84.00 73 ASP A N 1
ATOM 535 C CA . ASP A 1 73 ? -2.723 -4.682 -1.957 1.00 84.00 73 ASP A CA 1
ATOM 536 C C . ASP A 1 73 ? -1.312 -4.082 -1.874 1.00 84.00 73 ASP A C 1
ATOM 538 O O . ASP A 1 73 ? -0.572 -4.083 -2.862 1.00 84.00 73 ASP A O 1
ATOM 542 N N . ARG A 1 74 ?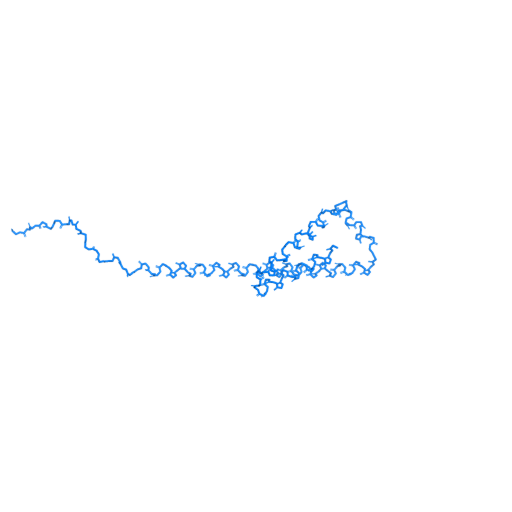 -0.882 -3.651 -0.681 1.00 84.62 74 ARG A N 1
ATOM 543 C CA . ARG A 1 74 ? 0.472 -3.126 -0.451 1.00 84.62 74 ARG A CA 1
ATOM 544 C C . ARG A 1 74 ? 1.553 -4.167 -0.740 1.00 84.62 74 ARG A C 1
ATOM 546 O O . ARG A 1 74 ? 2.592 -3.831 -1.323 1.00 84.62 74 ARG A O 1
ATOM 553 N N . LYS A 1 75 ? 1.349 -5.418 -0.313 1.00 83.88 75 LYS A N 1
ATOM 554 C CA . LYS A 1 75 ? 2.303 -6.506 -0.560 1.00 83.88 75 LYS A CA 1
ATOM 555 C C . LYS A 1 75 ? 2.449 -6.751 -2.062 1.00 83.88 75 LYS A C 1
ATOM 557 O O . LYS A 1 75 ? 3.570 -6.725 -2.568 1.00 83.88 75 LYS A O 1
ATOM 562 N N . THR A 1 76 ? 1.333 -6.891 -2.773 1.00 85.06 76 THR A N 1
ATOM 563 C CA . THR A 1 76 ? 1.325 -7.107 -4.225 1.00 85.06 76 THR A CA 1
ATOM 564 C C . THR A 1 76 ? 1.949 -5.935 -4.980 1.00 85.06 76 THR A C 1
ATOM 566 O O . THR A 1 76 ? 2.794 -6.148 -5.847 1.00 85.06 76 THR A O 1
ATOM 569 N N . ALA A 1 77 ? 1.610 -4.691 -4.629 1.00 78.38 77 ALA A N 1
ATOM 570 C CA . ALA A 1 77 ? 2.219 -3.504 -5.230 1.00 78.38 77 ALA A CA 1
ATOM 571 C C . ALA A 1 77 ? 3.751 -3.498 -5.061 1.00 78.38 77 ALA A C 1
ATOM 573 O O . ALA A 1 77 ? 4.488 -3.232 -6.010 1.00 78.38 77 ALA A O 1
ATOM 574 N N . SER A 1 78 ? 4.245 -3.868 -3.875 1.00 80.50 78 SER A N 1
ATOM 575 C CA . SER A 1 78 ? 5.685 -3.950 -3.597 1.00 80.50 78 SER A CA 1
ATOM 576 C C . SER A 1 78 ? 6.388 -5.018 -4.444 1.00 80.50 78 SER A C 1
ATOM 578 O O . SER A 1 78 ? 7.516 -4.811 -4.893 1.00 80.50 78 SER A O 1
ATOM 580 N N . GLU A 1 79 ? 5.744 -6.163 -4.668 1.00 87.12 79 GLU A N 1
ATOM 581 C CA . GLU A 1 79 ? 6.264 -7.235 -5.526 1.00 87.12 79 GLU A CA 1
ATOM 582 C C . GLU A 1 79 ? 6.312 -6.807 -7.000 1.00 87.12 79 GLU A C 1
ATOM 584 O O . GLU A 1 79 ? 7.338 -6.993 -7.655 1.00 87.12 79 GLU A O 1
ATOM 589 N N . LEU A 1 80 ? 5.262 -6.147 -7.500 1.00 82.56 80 LEU A N 1
ATOM 590 C CA . LEU A 1 80 ? 5.218 -5.618 -8.869 1.00 82.56 80 LEU A CA 1
ATOM 591 C C . LEU A 1 80 ? 6.331 -4.595 -9.131 1.00 82.56 80 LEU A C 1
ATOM 593 O O . LEU A 1 80 ? 7.002 -4.663 -10.162 1.00 82.56 80 LEU A O 1
ATOM 597 N N . ILE A 1 81 ? 6.585 -3.689 -8.181 1.00 81.69 81 ILE A N 1
ATOM 598 C CA . ILE A 1 81 ? 7.690 -2.721 -8.277 1.00 81.69 81 ILE A CA 1
ATOM 599 C C . ILE A 1 81 ? 9.037 -3.445 -8.392 1.00 81.69 81 ILE A C 1
ATOM 601 O O . ILE A 1 81 ? 9.841 -3.115 -9.265 1.00 81.69 81 ILE A O 1
ATOM 605 N N . LYS A 1 82 ? 9.284 -4.459 -7.551 1.00 83.94 82 LYS A N 1
ATOM 606 C CA . LYS A 1 82 ? 10.528 -5.248 -7.600 1.00 83.94 82 LYS A CA 1
ATOM 607 C C . LYS A 1 82 ? 10.705 -5.945 -8.948 1.00 83.94 82 LYS A C 1
ATOM 609 O O . LYS A 1 82 ? 11.795 -5.888 -9.511 1.00 83.94 82 LYS A O 1
ATOM 614 N N . ILE A 1 83 ? 9.646 -6.557 -9.479 1.00 84.00 83 ILE A N 1
ATOM 615 C CA . ILE A 1 83 ? 9.669 -7.224 -10.789 1.00 84.00 83 ILE A CA 1
ATOM 616 C C . ILE A 1 83 ? 10.003 -6.221 -11.899 1.00 84.00 83 ILE A C 1
ATOM 618 O O . ILE A 1 83 ? 10.865 -6.490 -12.735 1.00 84.00 83 ILE A O 1
ATOM 622 N N . ASN A 1 84 ? 9.369 -5.047 -11.901 1.00 77.31 84 ASN A N 1
ATOM 623 C CA . ASN A 1 84 ? 9.631 -4.017 -12.906 1.00 77.31 84 ASN A CA 1
ATOM 624 C C . ASN A 1 84 ? 11.070 -3.482 -12.830 1.00 77.31 84 ASN A C 1
ATOM 626 O O . ASN A 1 84 ? 11.710 -3.316 -13.867 1.00 77.31 84 ASN A O 1
ATOM 630 N N . LEU A 1 85 ? 11.622 -3.302 -11.625 1.00 82.31 85 LEU A N 1
ATOM 631 C CA . LEU A 1 85 ? 13.031 -2.931 -11.440 1.00 82.31 85 LEU A CA 1
ATOM 632 C C . LEU A 1 85 ? 13.991 -4.013 -11.949 1.00 82.31 85 LEU A C 1
ATOM 634 O O . LEU A 1 85 ? 14.978 -3.700 -12.612 1.00 82.31 85 LEU A O 1
ATOM 638 N N . GLN A 1 86 ? 13.703 -5.288 -11.678 1.00 83.50 86 GLN A N 1
ATOM 639 C CA . GLN A 1 86 ? 14.499 -6.405 -12.195 1.00 83.50 86 GLN A CA 1
ATOM 640 C C . GLN A 1 86 ? 14.485 -6.442 -13.727 1.00 83.50 86 GLN A C 1
ATOM 642 O O . GLN A 1 86 ? 15.543 -6.566 -14.340 1.00 83.50 86 GLN A O 1
ATOM 647 N N . ARG A 1 87 ? 13.311 -6.268 -14.348 1.00 81.38 87 ARG A N 1
ATOM 648 C CA . ARG A 1 87 ? 13.169 -6.186 -15.812 1.00 81.38 87 ARG A CA 1
ATOM 649 C C . ARG A 1 87 ? 13.953 -5.014 -16.394 1.00 81.38 87 ARG A C 1
ATOM 651 O O . ARG A 1 87 ? 14.676 -5.194 -17.368 1.00 81.38 87 ARG A O 1
ATOM 658 N N . PHE A 1 88 ? 13.854 -3.838 -15.778 1.00 79.06 88 PHE A N 1
ATOM 659 C CA . PHE A 1 88 ? 14.607 -2.659 -16.198 1.00 79.06 88 PHE A CA 1
ATOM 660 C C . PHE A 1 88 ? 16.122 -2.891 -16.130 1.00 79.06 88 PHE A C 1
ATOM 662 O O . PHE A 1 88 ? 16.840 -2.595 -17.084 1.00 79.06 88 PHE A O 1
ATOM 669 N N . ASN A 1 89 ? 16.609 -3.486 -15.038 1.00 75.75 89 ASN A N 1
ATOM 670 C CA . ASN A 1 89 ? 18.024 -3.815 -14.890 1.00 75.75 89 ASN A CA 1
ATOM 671 C C . ASN A 1 89 ? 18.489 -4.852 -15.923 1.00 75.75 89 ASN A C 1
ATOM 673 O O . ASN A 1 89 ? 19.569 -4.686 -16.481 1.00 75.75 89 ASN A O 1
ATOM 677 N N . ALA A 1 90 ? 17.672 -5.869 -16.219 1.00 76.38 90 ALA A N 1
ATOM 678 C CA . ALA A 1 90 ? 17.976 -6.872 -17.239 1.00 76.38 90 ALA A CA 1
ATOM 679 C C . ALA A 1 90 ? 18.051 -6.264 -18.653 1.00 76.38 90 ALA A C 1
ATOM 681 O O . ALA A 1 90 ? 18.976 -6.563 -19.409 1.00 76.38 90 ALA A O 1
ATOM 682 N N . LEU A 1 91 ? 17.125 -5.361 -18.996 1.00 79.25 91 LEU A N 1
ATOM 683 C CA . LEU A 1 91 ? 17.165 -4.610 -20.256 1.00 79.25 91 LEU A CA 1
ATOM 684 C C . LEU A 1 91 ? 18.418 -3.734 -20.336 1.00 79.25 91 LEU A C 1
ATOM 686 O O . LEU A 1 91 ? 19.128 -3.759 -21.338 1.00 79.25 91 LEU A O 1
ATOM 690 N N . LYS A 1 92 ? 18.746 -3.017 -19.256 1.00 78.00 92 LYS A N 1
ATOM 691 C CA . LYS A 1 92 ? 19.961 -2.199 -19.187 1.00 78.00 92 LYS A CA 1
ATOM 692 C C . LYS A 1 92 ? 21.228 -3.042 -19.358 1.00 78.00 92 LYS A C 1
ATOM 694 O O . LYS A 1 92 ? 22.126 -2.625 -20.084 1.00 78.00 92 LYS A O 1
ATOM 699 N N . SER A 1 93 ? 21.305 -4.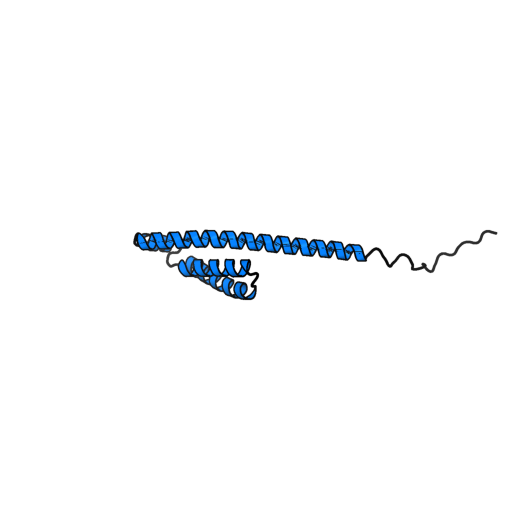222 -18.734 1.00 75.75 93 SER A N 1
ATOM 700 C CA . SER A 1 93 ? 22.443 -5.130 -18.918 1.00 75.75 93 SER A CA 1
ATOM 701 C C . SER A 1 93 ? 22.511 -5.696 -20.333 1.00 75.75 93 SER A C 1
ATOM 703 O O . SER A 1 93 ? 23.599 -5.769 -20.888 1.00 75.75 93 SER A O 1
ATOM 705 N N . PHE A 1 94 ? 21.371 -6.036 -20.942 1.00 70.44 94 PHE A N 1
ATOM 706 C CA . PHE A 1 94 ? 21.328 -6.504 -22.328 1.00 70.44 94 PHE A CA 1
ATOM 707 C C . PHE A 1 94 ? 21.850 -5.429 -23.287 1.00 70.44 94 PHE A C 1
ATOM 709 O O . PHE A 1 94 ? 22.739 -5.701 -24.083 1.00 70.44 94 PHE A O 1
ATOM 716 N N . HIS A 1 95 ? 21.390 -4.184 -23.140 1.00 67.75 95 HIS A N 1
ATOM 717 C CA . HIS A 1 95 ? 21.861 -3.060 -23.953 1.00 67.75 95 HIS A CA 1
ATOM 718 C C . HIS A 1 95 ? 23.351 -2.763 -23.733 1.00 67.75 95 HIS A C 1
ATOM 720 O O . HIS A 1 95 ? 24.046 -2.420 -24.683 1.00 67.75 95 HIS A O 1
ATOM 726 N N . ALA A 1 96 ? 23.859 -2.908 -22.504 1.00 66.75 96 ALA A N 1
ATOM 727 C CA . ALA A 1 96 ? 25.285 -2.754 -22.220 1.00 66.75 96 ALA A CA 1
ATOM 728 C C . ALA A 1 96 ? 26.136 -3.846 -22.894 1.00 66.75 96 ALA A C 1
ATOM 730 O O . ALA A 1 96 ? 27.214 -3.539 -23.394 1.00 66.75 96 ALA A O 1
ATOM 731 N N . VAL A 1 97 ? 25.642 -5.090 -22.950 1.00 62.12 97 VAL A N 1
ATOM 732 C CA . VAL A 1 97 ? 26.299 -6.195 -23.671 1.00 62.12 97 VAL A CA 1
ATOM 733 C C . VAL A 1 97 ? 26.246 -5.967 -25.184 1.00 62.12 97 VAL A C 1
ATOM 735 O O . VAL A 1 97 ? 27.277 -6.061 -25.843 1.00 62.12 97 VAL A O 1
ATOM 738 N N . SER A 1 98 ? 25.095 -5.581 -25.743 1.00 61.25 98 SER A N 1
ATOM 739 C CA . SER A 1 98 ? 24.976 -5.281 -27.178 1.00 61.25 98 SER A CA 1
ATOM 740 C C . SER A 1 98 ? 25.855 -4.103 -27.610 1.00 61.25 98 SER A C 1
ATOM 742 O O . SER A 1 98 ? 26.499 -4.172 -28.648 1.00 61.25 98 SER A O 1
ATOM 744 N N . ALA A 1 99 ? 25.959 -3.052 -26.791 1.00 55.31 99 ALA A N 1
ATOM 745 C CA . ALA A 1 99 ? 26.837 -1.914 -27.071 1.00 55.31 99 ALA A CA 1
ATOM 746 C C . ALA A 1 99 ? 28.339 -2.263 -26.994 1.00 55.31 99 ALA A C 1
ATOM 748 O O . ALA A 1 99 ? 29.157 -1.571 -27.597 1.00 55.31 99 ALA A O 1
ATOM 749 N N . SER A 1 100 ? 28.712 -3.324 -26.266 1.00 51.69 100 SER A N 1
ATOM 750 C CA . SER A 1 100 ? 30.097 -3.816 -26.208 1.00 51.69 100 SER A CA 1
ATOM 751 C C . SER A 1 100 ? 30.480 -4.741 -27.369 1.00 51.69 100 SER A C 1
ATOM 753 O O . SER A 1 100 ? 31.667 -4.900 -27.643 1.00 51.69 100 SER A O 1
ATOM 755 N N . ASP A 1 101 ? 29.500 -5.310 -28.076 1.00 50.69 101 ASP A N 1
ATOM 756 C CA . ASP A 1 101 ? 29.739 -6.169 -29.245 1.00 50.69 101 ASP A CA 1
ATOM 757 C C . ASP A 1 101 ? 30.019 -5.335 -30.518 1.00 50.69 101 ASP A C 1
ATOM 759 O O . ASP A 1 101 ? 30.782 -5.749 -31.388 1.00 50.69 101 ASP A O 1
ATOM 763 N N . ASP A 1 102 ? 29.516 -4.093 -30.582 1.00 50.03 102 ASP A N 1
ATOM 764 C CA . ASP A 1 102 ? 29.755 -3.153 -31.695 1.00 50.03 102 ASP A CA 1
ATOM 765 C C . ASP A 1 102 ? 31.149 -2.485 -31.677 1.00 50.03 102 ASP A C 1
ATOM 767 O O . ASP A 1 102 ? 31.509 -1.765 -32.610 1.00 50.03 102 ASP A O 1
ATOM 771 N N . THR A 1 103 ? 31.977 -2.706 -30.647 1.00 49.47 103 THR A N 1
ATOM 772 C CA . THR A 1 103 ? 33.322 -2.093 -30.549 1.00 49.47 103 THR A CA 1
ATOM 773 C C . THR A 1 103 ? 34.470 -2.967 -31.080 1.00 49.47 103 THR A C 1
ATOM 775 O O . THR A 1 103 ? 35.624 -2.543 -31.037 1.00 49.47 103 THR A O 1
ATOM 778 N N . TYR A 1 104 ? 34.188 -4.149 -31.647 1.00 50.19 104 TYR A N 1
ATOM 779 C CA . TYR A 1 104 ? 35.211 -5.083 -32.156 1.00 50.19 104 TYR A CA 1
ATOM 780 C C . TYR A 1 104 ? 35.369 -5.141 -33.683 1.00 50.19 104 TYR A C 1
ATOM 782 O O . TYR A 1 104 ? 35.904 -6.115 -34.215 1.00 50.19 104 TYR A O 1
ATOM 790 N N . GLY A 1 105 ? 34.974 -4.099 -34.416 1.00 51.31 105 GLY A N 1
ATOM 791 C CA . GLY A 1 105 ? 35.038 -4.168 -35.874 1.00 51.31 105 GLY A CA 1
ATOM 792 C C . GLY A 1 105 ? 35.212 -2.858 -36.611 1.00 51.31 105 GLY A C 1
ATOM 793 O O . GLY A 1 105 ? 34.462 -2.672 -37.554 1.00 51.31 105 GLY A O 1
ATOM 794 N N . LEU A 1 106 ? 36.156 -1.969 -36.252 1.00 50.03 106 LEU A N 1
ATOM 795 C CA . LEU A 1 106 ? 36.579 -0.903 -37.189 1.00 50.03 106 LEU A CA 1
ATOM 796 C C . LEU A 1 106 ? 37.863 -0.113 -36.855 1.00 50.03 106 LEU A C 1
ATOM 798 O O . LEU A 1 106 ? 38.016 0.982 -37.379 1.00 50.03 106 LEU A O 1
ATOM 802 N N . ASP A 1 107 ? 38.816 -0.634 -36.067 1.00 47.91 107 ASP A N 1
ATOM 803 C CA . ASP A 1 107 ? 40.047 0.138 -35.760 1.00 47.91 107 ASP A CA 1
ATOM 804 C C . ASP A 1 107 ? 41.382 -0.613 -35.943 1.00 47.91 107 ASP A C 1
ATOM 806 O O . ASP A 1 107 ? 42.431 -0.200 -35.451 1.00 47.91 107 ASP A O 1
ATOM 810 N N . SER A 1 108 ? 41.391 -1.708 -36.712 1.00 49.25 108 SER A N 1
ATOM 811 C CA . SER A 1 108 ? 42.624 -2.441 -37.057 1.00 49.25 108 SER A CA 1
ATOM 812 C C . SER A 1 108 ? 43.290 -2.013 -38.377 1.00 49.25 108 SER A C 1
ATOM 814 O O . SER A 1 108 ? 44.207 -2.693 -38.835 1.00 49.25 108 SER A O 1
ATOM 816 N N . LEU A 1 109 ? 42.902 -0.886 -38.993 1.00 47.72 109 LEU A N 1
ATOM 817 C CA . LEU A 1 109 ? 43.412 -0.473 -40.318 1.00 47.72 109 LEU A CA 1
ATOM 818 C C . LEU A 1 109 ? 43.861 0.999 -40.429 1.00 47.72 109 LEU A C 1
ATOM 820 O O . LEU A 1 109 ? 43.763 1.598 -41.497 1.00 47.72 109 LEU A O 1
ATOM 824 N N . ALA A 1 110 ? 44.435 1.581 -39.374 1.00 50.56 110 ALA A N 1
ATOM 825 C CA . ALA A 1 110 ? 45.179 2.839 -39.501 1.00 50.56 110 ALA A CA 1
ATOM 826 C C . ALA A 1 110 ? 46.701 2.572 -39.550 1.00 50.56 110 ALA A C 1
ATOM 828 O O . ALA A 1 110 ? 47.278 2.144 -38.543 1.00 50.56 110 ALA A O 1
ATOM 829 N N . PRO A 1 111 ? 47.400 2.816 -40.679 1.00 49.06 111 PRO A N 1
ATOM 830 C CA . PRO A 1 111 ? 48.853 2.724 -40.712 1.00 49.06 111 PRO A CA 1
ATOM 831 C C . PRO A 1 111 ? 49.445 3.882 -39.899 1.00 49.06 111 PRO A C 1
ATOM 833 O O . PRO A 1 111 ? 49.183 5.053 -40.170 1.00 49.06 111 PRO A O 1
ATOM 836 N N . ARG A 1 112 ? 50.256 3.561 -38.886 1.00 53.16 112 ARG A N 1
ATOM 837 C CA . ARG A 1 112 ? 50.983 4.566 -38.097 1.00 53.16 112 ARG A CA 1
ATOM 838 C C . ARG A 1 112 ? 52.040 5.248 -38.980 1.00 53.16 112 ARG A C 1
ATOM 840 O O . ARG A 1 112 ? 52.924 4.550 -39.483 1.00 53.16 112 ARG A O 1
ATOM 847 N N . PRO A 1 113 ? 52.033 6.583 -39.138 1.00 47.84 113 PRO A N 1
ATOM 848 C CA . PRO A 1 113 ? 53.122 7.280 -39.801 1.00 47.84 113 PRO A CA 1
ATOM 849 C C . PRO A 1 113 ? 54.276 7.416 -38.800 1.00 47.84 113 PRO A C 1
ATOM 851 O O . PRO A 1 113 ? 54.145 8.115 -37.799 1.00 47.84 113 PRO A O 1
ATOM 854 N N . GLY A 1 114 ? 55.403 6.737 -39.039 1.00 52.00 114 GLY A N 1
ATOM 855 C CA . GLY A 1 114 ? 56.626 7.047 -38.285 1.00 52.00 114 GLY A CA 1
ATOM 856 C C . GLY A 1 114 ? 57.656 5.948 -38.036 1.00 52.00 114 GLY A C 1
ATOM 857 O O . GLY A 1 114 ? 58.632 6.235 -37.348 1.00 52.00 114 GLY A O 1
ATOM 858 N N . LEU A 1 115 ? 57.526 4.728 -38.566 1.00 42.28 115 LEU A N 1
ATOM 859 C CA . LEU A 1 115 ? 58.588 3.729 -38.397 1.00 42.28 115 LEU A CA 1
ATOM 860 C C . LEU A 1 115 ? 59.576 3.785 -39.571 1.00 42.28 115 LEU A C 1
ATOM 862 O O . LEU A 1 115 ? 59.322 3.237 -40.642 1.00 42.28 115 LEU A O 1
ATOM 866 N N . LYS A 1 116 ? 60.712 4.468 -39.373 1.00 52.69 116 LYS A N 1
ATOM 867 C CA . LYS A 1 116 ? 61.875 4.345 -40.262 1.00 52.69 116 LYS A CA 1
ATOM 868 C C . LYS A 1 116 ? 62.356 2.895 -40.220 1.00 52.69 116 LYS A C 1
ATOM 870 O O . LYS A 1 116 ? 62.919 2.461 -39.218 1.00 52.69 116 LYS A O 1
ATOM 875 N N . VAL A 1 117 ? 62.140 2.157 -41.304 1.00 52.06 117 VAL A N 1
ATOM 876 C CA . VAL A 1 117 ? 62.771 0.853 -41.508 1.00 52.06 117 VAL A CA 1
ATOM 877 C C . VAL A 1 117 ? 64.219 1.116 -41.912 1.00 52.06 117 VAL A C 1
ATOM 879 O O . VAL A 1 117 ? 64.487 1.720 -42.947 1.00 52.06 117 VAL A O 1
ATOM 882 N N . SER A 1 118 ? 65.141 0.733 -41.031 1.00 44.34 118 SER A N 1
ATOM 883 C CA . SER A 1 118 ? 66.583 0.771 -41.261 1.00 44.34 118 SER A CA 1
ATOM 884 C C . SER A 1 118 ? 66.941 -0.193 -42.391 1.00 44.34 118 SER A C 1
ATOM 886 O O . SER A 1 118 ? 66.688 -1.392 -42.285 1.00 44.34 118 SER A O 1
ATOM 888 N N . THR A 1 119 ? 67.508 0.326 -43.476 1.00 47.41 119 THR A N 1
ATOM 889 C CA . THR A 1 119 ? 68.023 -0.470 -44.590 1.00 47.41 119 THR A CA 1
ATOM 890 C C . THR A 1 119 ? 69.335 -1.135 -44.166 1.00 47.41 119 THR A C 1
ATOM 892 O O . THR A 1 119 ? 70.274 -0.464 -43.740 1.00 47.41 119 THR A O 1
ATOM 895 N N . HIS A 1 120 ? 69.412 -2.458 -44.275 1.00 41.12 120 HIS A N 1
ATOM 896 C CA . HIS A 1 120 ? 70.674 -3.190 -44.369 1.00 41.12 120 HIS A CA 1
ATOM 897 C C . HIS A 1 120 ? 70.707 -3.870 -45.731 1.00 41.12 120 HIS A C 1
ATOM 899 O O . HIS A 1 120 ? 70.023 -4.875 -45.910 1.00 41.12 120 HIS A O 1
ATOM 905 N N . VAL A 1 121 ? 71.481 -3.290 -46.652 1.00 43.00 121 VAL A N 1
ATOM 906 C CA . VAL A 1 121 ? 72.324 -3.980 -47.641 1.00 43.00 121 VAL A CA 1
ATOM 907 C C . VAL A 1 121 ? 73.536 -3.089 -47.882 1.00 43.00 121 VAL A C 1
ATOM 909 O O . VAL A 1 121 ? 73.312 -1.876 -48.099 1.00 43.00 121 VAL A O 1
#

Secondary structure (DSSP, 8-state):
-HHHHHHHHHHHHHHHHHT-HHHHHHHHHHHHHHHHHHHT-TTHHHHHHHHHHHS-HHHHHHHHHHHHHHHHHHHHHHHHHHHHHHHHHHHHHHHHHHHHHTTSSS-S----TT-------